Protein AF-A0A3M1F7D7-F1 (afdb_monomer_lite)

Sequence (87 aa):
MKGFWKLTWVQFKLYMREPIAFFFALLFPVLLLLLFGAAFGDMPVGPTYQGQRFIDYYAPALLALIAGTVGLMSVPVKTASEREYKV

Radius of gyration: 17.47 Å; chains: 1; bounding box: 41×22×45 Å

pLDDT: mean 87.67, std 6.38, range [63.09, 94.88]

Foldseek 3Di:
DVVVVVVVVVVVVVCVVPVVNCCVLPVVLVVVLVVCCVVQQQPFPPPVRVRHGPSVVSVVVSVVVSCCCCVVPVVVVVVVVCVVVVD

Secondary structure (DSSP, 8-state):
-HHHHHHHHHHHHHHHT-HHHHIIIIIHHHHHHHHHHHHHTTSB-TTTTTT-BHHHHHHHHHHHHHHHHIIIIIHHHHHHHHHHHT-

Structure (mmCIF, N/CA/C/O backbone):
data_AF-A0A3M1F7D7-F1
#
_entry.id   AF-A0A3M1F7D7-F1
#
loop_
_atom_site.group_PDB
_atom_site.id
_atom_site.type_symbol
_atom_site.label_atom_id
_atom_site.label_alt_id
_atom_site.label_co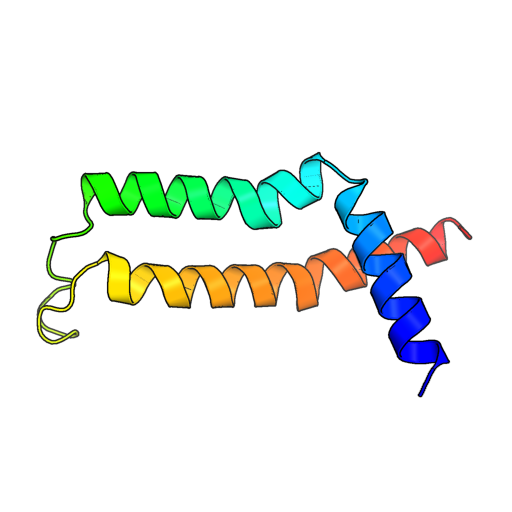mp_id
_atom_site.label_asym_id
_atom_site.label_entity_id
_atom_site.label_seq_id
_atom_site.pdbx_PDB_ins_code
_atom_site.Cartn_x
_atom_site.Cartn_y
_atom_site.Cartn_z
_atom_site.occupancy
_atom_site.B_iso_or_equiv
_atom_site.auth_seq_id
_atom_site.auth_comp_id
_atom_site.auth_asym_id
_atom_site.auth_atom_id
_atom_site.pdbx_PDB_model_num
ATOM 1 N N . MET A 1 1 ? 1.068 -11.489 23.413 1.00 73.81 1 MET A N 1
ATOM 2 C CA . MET A 1 1 ? 1.047 -11.238 21.949 1.00 73.81 1 MET A CA 1
ATOM 3 C C . MET A 1 1 ? -0.178 -11.792 21.200 1.00 73.81 1 MET A C 1
ATOM 5 O O . MET A 1 1 ? -0.474 -11.280 20.131 1.00 73.81 1 MET A O 1
ATOM 9 N N . LYS A 1 2 ? -0.942 -12.769 21.729 1.00 85.38 2 LYS A N 1
ATOM 10 C CA . LYS A 1 2 ? -2.133 -13.329 21.040 1.00 85.38 2 LYS A CA 1
ATOM 11 C C . LYS A 1 2 ? -3.216 -12.287 20.685 1.00 85.38 2 LYS A C 1
ATOM 13 O O . LYS A 1 2 ? -3.866 -12.418 19.656 1.00 85.38 2 LYS A O 1
ATOM 18 N N . GLY A 1 3 ? -3.385 -11.251 21.515 1.00 91.38 3 GLY A N 1
ATOM 19 C CA . GLY A 1 3 ? -4.370 -10.183 21.292 1.00 91.38 3 GLY A CA 1
ATOM 20 C C . GLY A 1 3 ? -4.093 -9.333 20.048 1.00 91.38 3 GLY A C 1
ATOM 21 O O . GLY A 1 3 ? -4.998 -9.130 19.251 1.00 91.38 3 GLY A O 1
ATOM 22 N N . PHE A 1 4 ? -2.838 -8.917 19.838 1.00 91.81 4 PHE A N 1
ATOM 23 C CA . PHE A 1 4 ? -2.433 -8.128 18.667 1.00 91.81 4 PHE A CA 1
ATOM 24 C C . PHE A 1 4 ? -2.717 -8.869 17.358 1.00 91.81 4 PHE A C 1
ATOM 26 O O . PHE A 1 4 ? -3.399 -8.349 16.486 1.00 91.81 4 PHE A O 1
ATOM 33 N N . TRP A 1 5 ? -2.291 -10.132 17.263 1.00 94.50 5 TRP A N 1
ATOM 34 C CA . TRP A 1 5 ? -2.558 -10.960 16.086 1.00 94.50 5 TRP A CA 1
ATOM 35 C C . TRP A 1 5 ? -4.049 -11.152 15.814 1.00 94.50 5 TRP A C 1
ATOM 37 O O . TRP A 1 5 ? -4.471 -11.132 14.659 1.00 94.50 5 TRP A O 1
ATOM 47 N N . LYS A 1 6 ? -4.860 -11.302 16.867 1.00 93.88 6 LYS A N 1
ATOM 48 C CA . LYS A 1 6 ? -6.314 -11.406 16.723 1.00 93.88 6 LYS A CA 1
ATOM 49 C C . LYS A 1 6 ? -6.917 -10.102 16.193 1.00 93.88 6 LYS A C 1
ATOM 51 O O . LYS A 1 6 ? -7.770 -10.169 15.314 1.00 93.88 6 LYS A O 1
ATOM 56 N N . LEU A 1 7 ? -6.452 -8.949 16.679 1.00 91.31 7 LEU A N 1
ATOM 57 C CA . LEU A 1 7 ? -6.887 -7.633 16.209 1.00 91.31 7 LEU A CA 1
ATOM 58 C C . LEU A 1 7 ? -6.528 -7.425 14.731 1.00 91.31 7 LEU A C 1
ATOM 60 O O . LEU A 1 7 ? -7.414 -7.159 13.925 1.00 91.31 7 LEU A O 1
ATOM 64 N N . THR A 1 8 ? -5.263 -7.645 14.358 1.00 91.38 8 THR A N 1
ATOM 65 C CA . THR A 1 8 ? -4.792 -7.530 12.968 1.00 91.38 8 THR A CA 1
ATOM 66 C C . THR A 1 8 ? -5.589 -8.434 12.030 1.00 91.38 8 THR A C 1
ATOM 68 O O . THR A 1 8 ? -5.999 -8.009 10.953 1.00 91.38 8 THR A O 1
ATOM 71 N N . TRP A 1 9 ? -5.871 -9.670 12.451 1.00 94.31 9 TRP A N 1
ATOM 72 C CA . TRP A 1 9 ? -6.651 -10.613 11.652 1.00 94.31 9 TRP A CA 1
ATOM 73 C C . TRP A 1 9 ? -8.110 -10.183 11.462 1.00 94.31 9 TRP A C 1
ATOM 75 O O . TRP A 1 9 ? -8.666 -10.341 10.374 1.00 94.31 9 TRP A O 1
ATOM 85 N N . VAL A 1 10 ? -8.741 -9.631 12.501 1.00 92.69 10 VAL A N 1
ATOM 86 C CA . VAL A 1 10 ? -10.102 -9.083 12.399 1.00 92.69 10 VAL A CA 1
ATOM 87 C C . VAL A 1 10 ? -10.116 -7.859 11.488 1.00 92.69 10 VAL A C 1
ATOM 89 O O . VAL A 1 10 ? -10.945 -7.809 10.581 1.00 92.69 10 VAL A O 1
ATOM 92 N N . GLN A 1 11 ? -9.170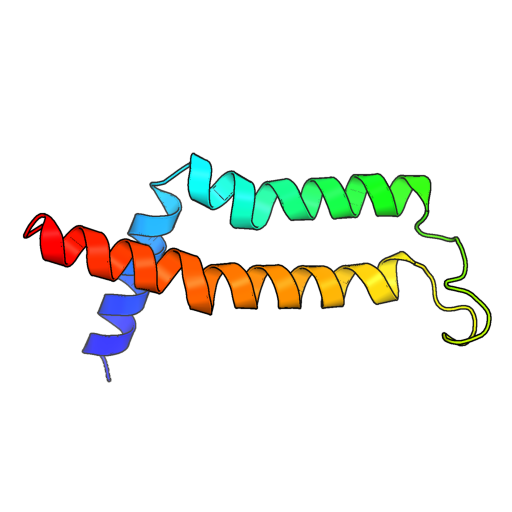 -6.932 11.652 1.00 88.88 11 GLN A N 1
ATOM 93 C CA . GLN A 1 11 ? -9.087 -5.732 10.818 1.00 88.88 11 GLN A CA 1
ATOM 94 C C . GLN A 1 11 ? -8.880 -6.084 9.344 1.00 88.88 11 GLN A C 1
ATOM 96 O O . GLN A 1 11 ? -9.545 -5.527 8.474 1.00 88.88 11 GLN A O 1
ATOM 101 N N . PHE A 1 12 ? -8.015 -7.062 9.062 1.00 89.38 12 PHE A N 1
ATOM 102 C CA . PHE A 1 12 ? -7.793 -7.558 7.708 1.00 89.38 12 PHE A CA 1
ATOM 103 C C . PHE A 1 12 ? -9.080 -8.123 7.091 1.00 89.38 12 PHE A C 1
ATOM 105 O O . PHE A 1 12 ? -9.442 -7.770 5.970 1.00 89.38 12 PHE A O 1
ATOM 112 N N . LYS A 1 13 ? -9.835 -8.937 7.841 1.00 91.31 13 LYS A N 1
ATOM 113 C CA . LYS A 1 13 ? -11.134 -9.455 7.381 1.00 91.31 13 LYS A CA 1
ATOM 114 C C . LYS A 1 13 ? -12.163 -8.353 7.140 1.00 91.31 13 LYS A C 1
ATOM 116 O O . LYS A 1 13 ? -12.929 -8.459 6.187 1.00 91.31 13 LYS A O 1
ATOM 121 N N . LEU A 1 14 ? -12.210 -7.333 7.998 1.00 89.00 14 LEU A N 1
ATOM 122 C CA . LEU A 1 14 ? -13.099 -6.182 7.817 1.00 89.00 14 LEU A CA 1
ATOM 123 C C . LEU A 1 14 ? -12.722 -5.388 6.567 1.00 89.00 14 LEU A C 1
ATOM 125 O O . LEU A 1 14 ? -13.599 -5.024 5.793 1.00 89.00 14 LEU A O 1
ATOM 129 N N . TYR A 1 15 ? -11.427 -5.189 6.328 1.00 86.38 15 TYR A N 1
ATOM 130 C CA . TYR A 1 15 ? -10.935 -4.509 5.136 1.00 86.38 15 TYR A CA 1
ATOM 131 C C . TYR A 1 15 ? -11.307 -5.255 3.847 1.00 86.38 15 TYR A C 1
ATOM 133 O O . TYR A 1 15 ? -11.794 -4.650 2.898 1.00 86.38 15 TYR A O 1
ATOM 141 N N . MET A 1 16 ? -11.188 -6.588 3.832 1.00 87.19 16 MET A N 1
ATOM 142 C CA . MET A 1 16 ? -11.625 -7.403 2.687 1.00 87.19 16 MET A CA 1
ATOM 143 C C . MET A 1 16 ? -13.142 -7.358 2.433 1.00 87.19 16 MET A C 1
ATOM 145 O O . MET A 1 16 ? -13.586 -7.740 1.353 1.00 87.19 16 MET A O 1
ATOM 149 N N . ARG A 1 17 ? -13.949 -6.911 3.404 1.00 90.88 17 ARG A N 1
ATOM 150 C CA . ARG A 1 17 ? -15.404 -6.732 3.254 1.00 90.88 17 ARG A CA 1
ATOM 151 C C . ARG A 1 17 ? -15.793 -5.354 2.727 1.00 90.88 17 ARG A C 1
ATOM 153 O O . ARG A 1 17 ? -16.973 -5.131 2.479 1.00 90.88 17 ARG A O 1
ATOM 160 N N . GLU A 1 18 ? -14.833 -4.454 2.538 1.00 89.62 18 GLU A N 1
ATOM 161 C CA . GLU A 1 18 ? -15.034 -3.164 1.880 1.00 89.62 18 GLU A CA 1
ATOM 162 C C . GLU A 1 18 ? -14.562 -3.265 0.425 1.00 89.62 18 GLU A C 1
ATOM 164 O O . GLU A 1 18 ? -13.410 -2.945 0.121 1.00 89.62 18 GLU A O 1
ATOM 169 N N . PRO A 1 19 ? -15.426 -3.721 -0.504 1.00 86.00 19 PRO A N 1
ATOM 170 C CA . PRO A 1 19 ? -15.015 -4.061 -1.867 1.00 86.00 19 PRO A CA 1
ATOM 171 C C . PRO A 1 19 ? -14.393 -2.877 -2.612 1.00 86.00 19 PRO A C 1
ATOM 173 O O . PRO A 1 19 ? -13.452 -3.061 -3.379 1.00 86.00 19 PRO A O 1
ATOM 176 N N . ILE A 1 20 ? -14.875 -1.658 -2.353 1.00 88.56 20 ILE A N 1
ATOM 177 C CA . ILE A 1 20 ? -14.357 -0.430 -2.966 1.00 88.56 20 ILE A CA 1
ATOM 178 C C . ILE A 1 20 ? -12.930 -0.148 -2.480 1.00 88.56 20 ILE A C 1
ATOM 180 O O . ILE A 1 20 ? -12.036 0.071 -3.294 1.00 88.56 20 ILE A O 1
ATOM 184 N N . ALA A 1 21 ? -12.696 -0.196 -1.166 1.00 85.94 21 ALA A N 1
ATOM 185 C CA . ALA A 1 21 ? -11.374 0.050 -0.594 1.00 85.94 21 ALA A CA 1
ATOM 186 C C . ALA A 1 21 ? -10.361 -0.996 -1.079 1.00 85.94 21 ALA A C 1
ATOM 188 O O . ALA A 1 21 ? -9.274 -0.641 -1.532 1.00 85.94 21 ALA A O 1
ATOM 189 N N . PHE A 1 22 ? -10.748 -2.274 -1.070 1.00 86.06 22 PHE A N 1
ATOM 190 C CA . PHE A 1 22 ? -9.919 -3.363 -1.580 1.00 86.06 22 PHE A CA 1
ATOM 191 C C . PHE A 1 22 ? -9.590 -3.202 -3.072 1.00 86.06 22 PHE A C 1
ATOM 193 O O . PHE A 1 22 ? -8.442 -3.407 -3.480 1.00 86.06 22 PHE A O 1
ATOM 200 N N . PHE A 1 23 ? -10.572 -2.798 -3.886 1.00 89.75 23 PHE A N 1
ATOM 201 C CA . PHE A 1 23 ? -10.359 -2.561 -5.310 1.00 89.75 23 PHE A CA 1
ATOM 202 C C . PHE A 1 23 ? -9.290 -1.490 -5.544 1.00 89.75 23 PHE A C 1
ATOM 204 O O . PHE A 1 23 ? -8.317 -1.744 -6.251 1.00 89.75 23 PHE A O 1
ATOM 211 N N . PHE A 1 24 ? -9.431 -0.320 -4.920 1.00 88.38 24 PHE A N 1
ATOM 212 C CA . PHE A 1 24 ? -8.498 0.789 -5.130 1.00 88.38 24 PHE A CA 1
ATOM 213 C C . PHE A 1 24 ? -7.126 0.574 -4.487 1.00 88.38 24 PHE A C 1
ATOM 215 O O . PHE A 1 24 ? -6.135 1.079 -5.006 1.00 88.38 24 PHE A O 1
ATOM 222 N N . ALA A 1 25 ? -7.043 -0.180 -3.391 1.00 86.81 25 ALA A N 1
ATOM 223 C CA . ALA A 1 25 ? -5.772 -0.439 -2.726 1.00 86.81 25 ALA A CA 1
ATOM 224 C C . ALA A 1 25 ? -4.932 -1.528 -3.403 1.00 86.81 25 ALA A C 1
ATOM 226 O O . ALA A 1 25 ? -3.710 -1.479 -3.306 1.00 86.81 25 ALA A O 1
ATOM 227 N N . LEU A 1 26 ? -5.553 -2.509 -4.069 1.00 88.00 26 LEU A N 1
ATOM 228 C CA . LEU A 1 26 ? -4.828 -3.667 -4.603 1.00 88.00 26 LEU A CA 1
ATOM 229 C C . LEU A 1 26 ? -5.089 -3.920 -6.089 1.00 88.00 26 LEU A C 1
ATOM 231 O O . LEU A 1 26 ? -4.149 -3.921 -6.882 1.00 88.00 26 LEU A O 1
ATOM 235 N N . LEU A 1 27 ? -6.349 -4.121 -6.481 1.00 91.56 27 LEU A N 1
ATOM 236 C CA . LEU A 1 27 ? -6.702 -4.469 -7.864 1.00 91.56 27 LEU A CA 1
ATOM 237 C C . LEU A 1 27 ? -6.336 -3.355 -8.845 1.00 91.56 27 LEU A C 1
ATOM 239 O O . LEU A 1 27 ? -5.700 -3.615 -9.861 1.00 91.56 27 LEU A O 1
ATOM 243 N N . PHE A 1 28 ? -6.710 -2.117 -8.537 1.00 92.56 28 PHE A N 1
ATOM 244 C CA . PHE A 1 28 ? -6.480 -0.978 -9.415 1.00 92.56 28 PHE A CA 1
ATOM 245 C C . PHE A 1 28 ? -4.985 -0.713 -9.666 1.00 92.56 28 PHE A C 1
ATOM 247 O O . PHE A 1 28 ? -4.601 -0.637 -10.833 1.00 92.56 28 PHE A O 1
ATOM 254 N N . PRO A 1 29 ? -4.102 -0.671 -8.649 1.00 91.12 29 PRO A N 1
ATOM 255 C CA . PRO A 1 29 ? -2.670 -0.550 -8.890 1.00 91.12 29 PRO A CA 1
ATOM 256 C C . PRO A 1 29 ? -2.081 -1.709 -9.698 1.00 91.12 29 PRO A C 1
ATOM 258 O O . PRO A 1 29 ? -1.225 -1.476 -10.545 1.00 91.12 29 PRO A O 1
ATOM 261 N N . VAL A 1 30 ? -2.554 -2.945 -9.502 1.00 92.88 30 VAL A N 1
ATOM 262 C CA . VAL A 1 30 ? -2.125 -4.088 -10.327 1.00 92.88 30 VAL A CA 1
ATOM 263 C C . VAL A 1 30 ? -2.567 -3.911 -11.782 1.00 92.88 30 VAL A C 1
ATOM 265 O O . VAL A 1 30 ? -1.784 -4.168 -12.692 1.00 92.88 30 VAL A O 1
ATOM 268 N N . LEU A 1 31 ? -3.783 -3.419 -12.027 1.00 94.88 31 LEU A N 1
ATOM 269 C CA . LEU A 1 31 ? -4.246 -3.106 -13.382 1.00 94.88 31 LEU A CA 1
ATOM 270 C C . LEU A 1 31 ? -3.407 -1.999 -14.030 1.00 94.88 31 LEU A C 1
ATOM 272 O O . LEU A 1 31 ? -3.051 -2.126 -15.198 1.00 94.88 31 LEU A O 1
ATOM 276 N N . LEU A 1 32 ? -3.042 -0.952 -13.282 1.00 91.94 32 LEU A N 1
ATOM 277 C CA . LEU A 1 32 ? -2.126 0.085 -13.766 1.00 91.94 32 LEU A CA 1
ATOM 278 C C . LEU A 1 32 ? -0.741 -0.485 -14.071 1.00 91.94 32 LEU A C 1
ATOM 280 O O . LEU A 1 32 ? -0.164 -0.160 -15.104 1.00 91.94 32 LEU A O 1
ATOM 284 N N . LEU A 1 33 ? -0.226 -1.364 -13.210 1.00 92.06 33 LEU A N 1
ATOM 285 C CA . LEU A 1 33 ? 1.044 -2.046 -13.427 1.00 92.06 33 LEU A CA 1
ATOM 286 C C . LEU A 1 33 ? 1.024 -2.850 -14.733 1.00 92.06 33 LEU A C 1
ATOM 288 O O . LEU A 1 33 ? 1.964 -2.762 -15.516 1.00 92.06 33 LEU A O 1
ATOM 292 N N . LEU A 1 34 ? -0.049 -3.601 -14.990 1.00 92.75 34 LEU A N 1
ATOM 293 C CA . LEU A 1 34 ? -0.212 -4.367 -16.227 1.00 92.75 34 LEU A CA 1
ATOM 294 C C . LEU A 1 34 ? -0.367 -3.454 -17.445 1.00 92.75 34 LEU A C 1
ATOM 296 O O . LEU A 1 34 ? 0.258 -3.701 -18.472 1.00 92.75 34 LEU A O 1
ATOM 300 N N . LEU A 1 35 ? -1.158 -2.386 -17.326 1.00 93.50 35 LEU A N 1
ATOM 301 C CA . LEU A 1 35 ? -1.381 -1.416 -18.395 1.00 93.50 35 LEU A CA 1
ATOM 302 C C . LEU A 1 35 ? -0.077 -0.717 -18.797 1.00 93.50 35 LEU A C 1
ATOM 304 O O . LEU A 1 35 ? 0.298 -0.719 -19.968 1.00 93.50 35 LEU A O 1
ATOM 308 N N . PHE A 1 36 ? 0.633 -0.141 -17.827 1.00 89.69 36 PHE A N 1
ATOM 309 C CA . PHE A 1 36 ? 1.889 0.559 -18.078 1.00 89.69 36 PHE A CA 1
ATOM 310 C C . PHE A 1 36 ? 3.040 -0.400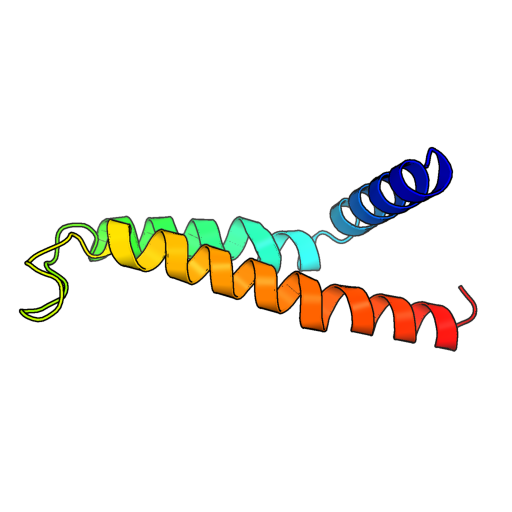 -18.374 1.00 89.69 36 PHE A C 1
ATOM 312 O O . PHE A 1 36 ? 3.920 -0.062 -19.158 1.00 89.69 36 PHE A O 1
ATOM 319 N N . GLY A 1 37 ? 3.021 -1.609 -17.814 1.00 89.50 37 GLY A N 1
ATOM 320 C CA . GLY A 1 37 ? 3.962 -2.669 -18.160 1.00 89.50 37 GLY A CA 1
ATOM 321 C C . GLY A 1 37 ? 3.807 -3.125 -19.609 1.00 89.50 37 GLY A C 1
ATOM 322 O O . GLY A 1 37 ? 4.805 -3.266 -20.306 1.00 89.50 37 GLY A O 1
ATOM 323 N N . ALA A 1 38 ? 2.576 -3.284 -20.099 1.00 89.94 38 ALA A N 1
ATOM 324 C CA . ALA A 1 38 ? 2.325 -3.637 -21.494 1.00 89.94 38 ALA A CA 1
ATOM 325 C C . ALA A 1 38 ? 2.665 -2.491 -22.464 1.00 89.94 38 ALA A C 1
ATOM 327 O O . ALA A 1 38 ? 3.172 -2.745 -23.552 1.00 89.94 38 ALA A O 1
ATOM 328 N N . ALA A 1 39 ? 2.397 -1.239 -22.082 1.00 89.38 39 ALA A N 1
ATOM 329 C CA . ALA A 1 39 ? 2.635 -0.079 -22.943 1.00 89.38 39 ALA A CA 1
ATOM 330 C C . ALA A 1 39 ? 4.100 0.399 -22.950 1.00 89.38 39 ALA A C 1
ATOM 332 O O . ALA A 1 39 ? 4.609 0.814 -23.990 1.00 89.38 39 ALA A O 1
ATOM 333 N N . PHE A 1 40 ? 4.771 0.363 -21.797 1.00 85.56 40 PHE A N 1
ATOM 334 C CA . PHE A 1 40 ? 6.067 1.014 -21.573 1.00 85.56 40 PHE A CA 1
ATOM 335 C C . PHE A 1 40 ? 7.111 0.102 -20.921 1.00 85.56 40 PHE A C 1
ATOM 337 O O . PHE A 1 40 ? 8.221 0.557 -20.669 1.00 85.56 40 PHE A O 1
ATOM 344 N N . GLY A 1 41 ? 6.795 -1.164 -20.628 1.00 80.25 41 GLY A N 1
ATOM 345 C CA . GLY A 1 41 ? 7.618 -2.023 -19.771 1.00 80.25 41 GLY A CA 1
ATOM 346 C C . GLY A 1 41 ? 9.073 -2.157 -20.210 1.00 80.25 41 GLY A C 1
ATOM 347 O O . GLY A 1 41 ? 9.955 -2.102 -19.359 1.00 80.25 41 GLY A O 1
ATOM 348 N N . ASP A 1 42 ? 9.328 -2.269 -21.514 1.00 81.75 42 ASP A N 1
ATOM 349 C CA . ASP A 1 42 ? 10.679 -2.407 -22.079 1.00 81.75 42 ASP A CA 1
ATOM 350 C C . ASP A 1 42 ? 11.367 -1.071 -22.381 1.00 81.75 42 ASP A C 1
ATOM 352 O O . ASP A 1 42 ? 12.520 -1.054 -22.814 1.00 81.75 42 ASP A O 1
ATOM 356 N N . MET A 1 43 ? 10.690 0.059 -22.154 1.00 82.81 43 MET A N 1
ATOM 357 C CA . MET A 1 43 ? 11.311 1.360 -22.360 1.00 82.81 43 MET A CA 1
ATOM 358 C C . MET A 1 43 ? 12.355 1.616 -21.267 1.00 82.81 43 MET A C 1
ATOM 360 O O . MET A 1 43 ? 12.055 1.450 -20.078 1.00 82.81 43 MET A O 1
ATOM 364 N N . PRO A 1 44 ? 13.578 2.030 -21.643 1.00 78.31 44 PRO A N 1
ATOM 365 C CA . PRO A 1 44 ? 14.607 2.356 -20.673 1.00 78.31 44 PRO A CA 1
ATOM 366 C C . PRO A 1 44 ? 14.214 3.621 -19.910 1.00 78.31 44 PRO A C 1
ATOM 368 O O . PRO A 1 44 ? 13.831 4.631 -20.510 1.00 78.31 44 PRO A O 1
ATOM 371 N N . VAL A 1 45 ? 14.353 3.595 -18.585 1.00 74.69 45 VAL A N 1
ATOM 372 C CA . VAL A 1 45 ? 14.075 4.759 -17.729 1.00 74.69 45 VAL A CA 1
ATOM 373 C C . VAL A 1 45 ? 15.246 5.742 -17.794 1.00 74.69 45 VAL A C 1
ATOM 375 O O . VAL A 1 45 ? 15.985 5.919 -16.838 1.00 74.69 45 VAL A O 1
ATOM 378 N N . GLY A 1 46 ? 15.462 6.369 -18.948 1.00 73.06 46 GLY A N 1
ATOM 379 C CA . GLY A 1 46 ? 16.482 7.403 -19.139 1.00 73.06 46 GLY A CA 1
ATOM 380 C C . GLY A 1 46 ? 17.935 7.001 -18.793 1.00 73.06 46 GLY A C 1
ATOM 381 O O . GLY A 1 46 ? 18.237 5.862 -18.433 1.00 73.06 46 GLY A O 1
ATOM 382 N N . PRO A 1 47 ? 18.883 7.947 -18.911 1.00 70.19 47 PRO A N 1
ATOM 383 C CA . PRO A 1 47 ? 20.301 7.688 -18.643 1.00 70.19 47 PRO A CA 1
ATOM 384 C C . PRO A 1 47 ? 20.625 7.537 -17.146 1.00 70.19 47 PRO A C 1
ATOM 386 O O . PRO A 1 47 ? 21.616 6.903 -16.794 1.00 70.19 47 PRO A O 1
ATOM 389 N N . THR A 1 48 ? 19.795 8.087 -16.253 1.00 75.19 48 THR A N 1
ATOM 390 C CA . THR A 1 48 ? 20.022 8.086 -14.795 1.00 75.19 48 THR A CA 1
ATOM 391 C C . THR A 1 48 ? 19.872 6.701 -14.160 1.00 75.19 48 THR A C 1
ATOM 393 O O . THR A 1 48 ? 20.533 6.415 -13.166 1.00 75.19 48 THR A O 1
ATOM 396 N N . TYR A 1 49 ? 19.046 5.825 -14.738 1.00 71.56 49 TYR A N 1
ATOM 397 C CA . TYR A 1 49 ? 18.726 4.509 -14.173 1.00 71.56 49 TYR A CA 1
ATOM 398 C C . TYR A 1 49 ? 19.416 3.360 -14.923 1.00 71.56 49 TYR A C 1
ATOM 400 O O . TYR A 1 49 ? 18.888 2.258 -14.989 1.00 71.56 49 TYR A O 1
ATOM 408 N N . GLN A 1 50 ? 20.592 3.601 -15.517 1.00 75.88 50 GLN A N 1
ATOM 409 C CA . GLN A 1 50 ? 21.416 2.568 -16.176 1.00 75.88 50 GLN A CA 1
ATOM 410 C C . GLN A 1 50 ? 20.680 1.739 -17.251 1.00 75.88 50 GLN A C 1
ATOM 412 O O . GLN A 1 50 ? 21.034 0.590 -17.505 1.00 75.88 50 GLN A O 1
ATOM 417 N N . GLY A 1 51 ? 19.644 2.297 -17.884 1.00 72.75 51 GLY A N 1
ATOM 418 C CA . GLY A 1 51 ? 18.843 1.569 -18.871 1.00 72.75 51 GLY A CA 1
ATOM 419 C C . GLY A 1 51 ? 17.948 0.470 -18.285 1.00 72.75 51 GLY A C 1
ATOM 420 O O . GLY A 1 51 ? 17.531 -0.414 -19.031 1.00 72.75 51 GLY A O 1
ATOM 421 N N . GLN A 1 52 ? 17.636 0.507 -16.982 1.00 78.56 52 GLN A N 1
ATOM 422 C CA . GLN A 1 52 ? 16.652 -0.399 -16.382 1.00 78.56 52 GLN A CA 1
ATOM 423 C C . GLN A 1 52 ? 15.295 -0.282 -17.083 1.00 78.56 52 GLN A C 1
ATOM 425 O O . GLN A 1 52 ? 14.910 0.793 -17.556 1.00 78.56 52 GLN A O 1
ATOM 430 N N . ARG A 1 53 ? 14.563 -1.399 -17.121 1.00 82.69 53 ARG A N 1
ATOM 431 C CA . ARG A 1 53 ? 13.207 -1.460 -17.667 1.00 82.69 53 ARG A CA 1
ATOM 432 C C . ARG A 1 53 ? 12.270 -0.635 -16.792 1.00 82.69 53 ARG A C 1
ATOM 434 O O . ARG A 1 53 ? 12.352 -0.694 -15.564 1.00 82.69 53 ARG A O 1
ATOM 441 N N . PHE A 1 54 ? 11.342 0.088 -17.411 1.00 84.88 54 PHE A N 1
ATOM 442 C CA . PHE A 1 54 ? 10.338 0.886 -16.704 1.00 84.88 54 PHE A CA 1
ATOM 443 C C . PHE A 1 54 ? 9.612 0.106 -15.608 1.00 84.88 54 PHE A C 1
ATOM 445 O O . PHE A 1 54 ? 9.414 0.616 -14.505 1.00 84.88 54 PHE A O 1
ATOM 452 N N . ILE A 1 55 ? 9.270 -1.151 -15.885 1.00 86.94 55 ILE A N 1
ATOM 453 C CA . ILE A 1 55 ? 8.526 -1.990 -14.947 1.00 86.94 55 ILE A CA 1
ATOM 454 C C . ILE A 1 55 ? 9.306 -2.306 -13.662 1.00 86.94 55 ILE A C 1
ATOM 456 O O . ILE A 1 55 ? 8.709 -2.333 -12.584 1.00 86.94 55 ILE A O 1
ATOM 460 N N . ASP A 1 56 ? 10.629 -2.472 -13.758 1.00 86.88 56 ASP A N 1
ATOM 461 C CA . ASP A 1 56 ? 11.493 -2.832 -12.627 1.00 86.88 56 ASP A CA 1
ATOM 462 C C . ASP A 1 56 ? 11.612 -1.677 -11.624 1.00 86.88 56 ASP A C 1
ATOM 464 O O . ASP A 1 56 ? 11.751 -1.896 -10.421 1.00 86.88 56 ASP A O 1
ATOM 468 N N . TYR A 1 57 ? 11.503 -0.440 -12.112 1.00 87.19 57 TYR A N 1
ATOM 469 C CA . TYR A 1 57 ? 11.456 0.760 -11.281 1.00 87.19 57 TYR A CA 1
ATOM 470 C C . TYR A 1 57 ? 10.037 1.055 -10.770 1.00 87.19 57 TYR A C 1
ATOM 472 O O . TYR A 1 57 ? 9.833 1.375 -9.596 1.00 87.19 57 TYR A O 1
ATOM 480 N N . TYR A 1 58 ? 9.040 0.935 -11.647 1.00 88.00 58 TYR A N 1
ATOM 481 C CA . TYR A 1 58 ? 7.666 1.334 -11.356 1.00 88.00 58 TYR A CA 1
ATOM 482 C C . TYR A 1 58 ? 6.982 0.414 -10.333 1.00 88.00 58 TYR A C 1
ATOM 484 O O . TYR A 1 58 ? 6.284 0.903 -9.444 1.00 88.00 58 TYR A O 1
ATOM 492 N N . ALA A 1 59 ? 7.214 -0.902 -10.397 1.00 90.88 59 ALA A N 1
ATOM 493 C CA . ALA A 1 59 ? 6.590 -1.870 -9.494 1.00 90.88 59 ALA A CA 1
ATOM 494 C C . ALA A 1 59 ? 6.886 -1.628 -7.995 1.00 90.88 59 ALA A C 1
ATOM 496 O O . ALA A 1 59 ? 5.932 -1.495 -7.220 1.00 90.88 59 ALA A O 1
ATOM 497 N N . PRO A 1 60 ? 8.155 -1.534 -7.541 1.00 91.75 60 PRO A N 1
ATOM 498 C CA . PRO A 1 60 ? 8.452 -1.283 -6.131 1.00 91.75 60 PRO A CA 1
ATOM 499 C C . PRO A 1 60 ? 8.016 0.115 -5.675 1.00 91.75 60 PRO A C 1
ATOM 501 O O . PRO A 1 60 ? 7.560 0.266 -4.540 1.00 91.75 60 PRO A O 1
ATOM 504 N N . ALA A 1 61 ? 8.096 1.126 -6.548 1.00 91.69 61 ALA A N 1
ATOM 505 C CA . ALA A 1 61 ? 7.615 2.473 -6.243 1.00 91.69 61 ALA A CA 1
ATOM 506 C C . ALA A 1 61 ? 6.099 2.484 -5.989 1.00 91.69 61 ALA A C 1
ATOM 508 O O . ALA A 1 61 ? 5.630 3.062 -5.005 1.00 91.69 61 ALA A O 1
ATOM 509 N N . LEU A 1 62 ? 5.339 1.785 -6.836 1.00 92.69 62 LEU A N 1
ATOM 510 C CA . LEU A 1 62 ? 3.895 1.655 -6.689 1.00 92.69 62 LEU A CA 1
ATOM 511 C C . LEU A 1 62 ? 3.527 0.901 -5.401 1.00 92.69 62 LEU A C 1
ATOM 513 O O . LEU A 1 62 ? 2.636 1.337 -4.675 1.00 92.69 62 LEU A O 1
ATOM 517 N N . LEU A 1 63 ? 4.250 -0.171 -5.058 1.00 92.50 63 LEU A N 1
ATOM 518 C CA . LEU A 1 63 ? 4.060 -0.892 -3.791 1.00 92.50 63 LEU A CA 1
ATOM 519 C C . LEU A 1 63 ? 4.299 -0.003 -2.565 1.00 92.50 63 LEU A C 1
ATOM 521 O O . LEU A 1 63 ? 3.488 -0.013 -1.636 1.00 92.50 63 LEU A O 1
ATOM 525 N N . ALA A 1 64 ? 5.381 0.779 -2.561 1.00 94.00 64 ALA A N 1
ATOM 526 C CA . ALA A 1 64 ? 5.688 1.696 -1.465 1.00 94.00 64 ALA A CA 1
ATOM 527 C C . ALA A 1 64 ? 4.596 2.766 -1.300 1.00 94.00 64 ALA A C 1
ATOM 529 O O . ALA A 1 64 ? 4.171 3.052 -0.179 1.00 94.00 64 ALA A O 1
ATOM 530 N N . LEU A 1 65 ? 4.092 3.307 -2.414 1.00 92.56 65 LEU A N 1
ATOM 531 C CA . LEU A 1 65 ? 3.004 4.282 -2.416 1.00 92.56 65 LEU A CA 1
ATOM 532 C C . LEU A 1 65 ? 1.708 3.701 -1.832 1.00 92.56 65 LEU A C 1
ATOM 534 O O . LEU A 1 65 ? 1.062 4.350 -1.004 1.00 92.56 65 LEU A O 1
ATOM 538 N N . ILE A 1 66 ? 1.337 2.481 -2.230 1.00 91.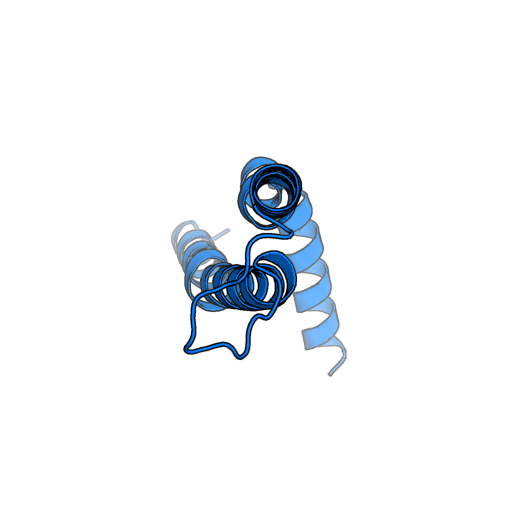69 66 ILE A N 1
ATOM 539 C CA . ILE A 1 66 ? 0.150 1.789 -1.708 1.00 91.69 66 ILE A CA 1
ATOM 540 C C . ILE A 1 66 ? 0.305 1.542 -0.209 1.00 91.69 66 ILE A C 1
ATOM 542 O O . ILE A 1 66 ? -0.593 1.877 0.563 1.00 91.69 66 ILE A O 1
ATOM 546 N N . ALA A 1 67 ? 1.445 0.992 0.218 1.00 92.00 67 ALA A N 1
ATOM 547 C CA . ALA A 1 67 ? 1.710 0.702 1.623 1.00 92.00 67 ALA A CA 1
ATOM 548 C C . ALA A 1 67 ? 1.655 1.974 2.484 1.00 92.00 67 ALA A C 1
ATOM 550 O O . ALA A 1 67 ? 1.023 1.973 3.542 1.00 92.00 67 ALA A O 1
ATOM 551 N N . GLY A 1 68 ? 2.250 3.071 2.003 1.00 93.69 68 GLY A N 1
ATOM 552 C CA . GLY A 1 68 ? 2.183 4.379 2.653 1.00 93.69 68 GLY A CA 1
ATOM 553 C C . GLY A 1 68 ? 0.752 4.906 2.741 1.00 93.69 68 GLY A C 1
ATOM 554 O O . GLY A 1 68 ? 0.305 5.300 3.814 1.00 93.69 68 GLY A O 1
ATOM 555 N N . THR A 1 69 ? -0.003 4.843 1.647 1.00 90.94 69 THR A N 1
ATOM 556 C CA . THR A 1 69 ? -1.392 5.324 1.598 1.00 90.94 69 THR A CA 1
ATOM 557 C C . THR A 1 69 ? -2.308 4.526 2.527 1.00 90.94 69 THR A C 1
ATOM 559 O O . THR A 1 69 ? -3.043 5.105 3.328 1.00 90.94 69 THR A O 1
ATOM 562 N N . VAL A 1 70 ? -2.241 3.195 2.481 1.00 89.75 70 VAL A N 1
ATOM 563 C CA . VAL A 1 70 ? -3.077 2.331 3.324 1.00 89.75 70 VAL A CA 1
ATOM 564 C C . VAL A 1 70 ? -2.687 2.472 4.796 1.00 89.75 70 VAL A C 1
ATOM 566 O O . VAL A 1 70 ? -3.560 2.651 5.648 1.00 89.75 70 VAL A O 1
ATOM 569 N N . GLY A 1 71 ? -1.386 2.423 5.095 1.00 89.81 71 GLY A N 1
ATOM 570 C CA . GLY A 1 71 ? -0.868 2.444 6.461 1.00 89.81 71 GLY A CA 1
ATOM 571 C C . GLY A 1 71 ? -1.000 3.797 7.159 1.00 89.81 71 GLY A C 1
ATOM 572 O O . GLY A 1 71 ? -1.315 3.830 8.347 1.00 89.81 71 GLY A O 1
ATOM 573 N N . LEU A 1 72 ? -0.787 4.905 6.440 1.00 93.00 72 LEU A N 1
ATOM 574 C CA . LEU A 1 72 ? -0.773 6.254 7.022 1.00 93.00 72 LEU A CA 1
ATOM 575 C C . LEU A 1 72 ? -2.074 7.030 6.829 1.00 93.00 72 LEU A C 1
ATOM 577 O O . LEU A 1 72 ? -2.296 7.993 7.558 1.00 93.00 72 LEU A O 1
ATOM 581 N N . MET A 1 73 ? -2.932 6.642 5.881 1.00 90.69 73 MET A N 1
ATOM 582 C CA . MET A 1 73 ? -4.202 7.336 5.642 1.00 90.69 73 MET A CA 1
ATOM 583 C C . MET A 1 73 ? -5.401 6.419 5.864 1.00 90.69 73 MET A C 1
ATOM 585 O O . MET A 1 73 ? -6.179 6.659 6.783 1.00 90.69 73 MET A O 1
ATOM 589 N N . SER A 1 74 ? -5.558 5.350 5.078 1.00 88.19 74 SER A N 1
ATOM 590 C CA . SER A 1 74 ? -6.804 4.564 5.090 1.00 88.19 74 SER A CA 1
ATOM 591 C C . SER A 1 74 ? -7.114 3.935 6.451 1.00 88.19 74 SER A C 1
ATOM 593 O O . SER A 1 74 ? -8.233 4.060 6.944 1.00 88.19 74 SER A O 1
ATOM 595 N N . VAL A 1 75 ? -6.132 3.278 7.075 1.00 88.88 75 VAL A N 1
ATOM 596 C CA . VAL A 1 75 ? -6.302 2.626 8.384 1.00 88.88 75 VAL A CA 1
ATOM 597 C C . VAL A 1 75 ? -6.575 3.630 9.518 1.00 88.88 75 VAL A C 1
ATOM 599 O O . VAL A 1 75 ? -7.581 3.455 10.214 1.00 88.88 75 VAL A O 1
ATOM 602 N N . PRO A 1 76 ? -5.749 4.677 9.737 1.00 90.81 76 PRO A N 1
ATOM 603 C CA . PRO A 1 76 ? -5.975 5.611 10.838 1.00 90.81 76 PRO A CA 1
ATOM 604 C C . PRO A 1 76 ? -7.248 6.442 10.664 1.00 90.81 76 PRO A C 1
ATOM 606 O O . PRO A 1 76 ? -7.968 6.618 11.645 1.00 90.81 76 PRO A O 1
ATOM 609 N N . VAL A 1 77 ? -7.575 6.889 9.444 1.00 91.31 77 VAL A N 1
ATOM 610 C CA . VAL A 1 77 ? -8.823 7.630 9.182 1.00 91.31 77 VAL A CA 1
ATOM 611 C C . VAL A 1 77 ? -10.033 6.763 9.511 1.00 91.31 77 VAL A C 1
ATOM 613 O O . VAL A 1 77 ? -10.899 7.196 10.264 1.00 91.31 77 VAL A O 1
ATOM 616 N N . LYS A 1 78 ? -10.062 5.513 9.032 1.00 88.56 78 LYS A N 1
ATOM 617 C CA . LYS A 1 78 ? -11.166 4.592 9.323 1.00 88.56 78 LYS A CA 1
ATOM 618 C C . LYS A 1 78 ? -11.327 4.349 10.824 1.00 88.56 78 LYS A C 1
ATOM 620 O O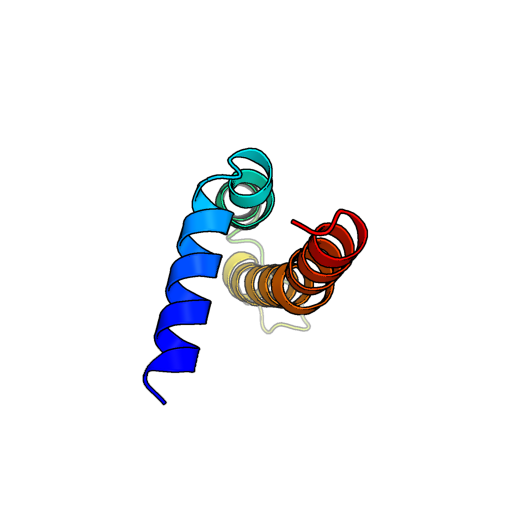 . LYS A 1 78 ? -12.433 4.432 11.342 1.00 88.56 78 LYS A O 1
ATOM 625 N N . THR A 1 79 ? -10.218 4.115 11.522 1.00 88.81 79 THR A N 1
ATOM 626 C CA . THR A 1 79 ? -10.223 3.880 12.975 1.00 88.81 79 THR A CA 1
ATOM 627 C C . THR A 1 79 ? -10.737 5.106 13.737 1.00 88.81 79 THR A C 1
ATOM 629 O O . THR A 1 79 ? -11.501 4.973 14.694 1.00 88.81 79 THR A O 1
ATOM 632 N N . ALA A 1 80 ? -10.338 6.311 13.317 1.00 92.12 80 ALA A N 1
ATOM 633 C CA . ALA A 1 80 ? -10.823 7.556 13.901 1.00 92.12 80 ALA A CA 1
ATOM 634 C C . ALA A 1 80 ? -12.330 7.739 13.663 1.00 92.12 80 ALA A C 1
ATOM 636 O O . ALA A 1 80 ? -13.056 8.047 14.606 1.00 92.12 80 ALA A O 1
ATOM 637 N N . SER A 1 81 ? -12.810 7.470 12.446 1.00 91.38 81 SER A N 1
ATOM 638 C CA . SER A 1 81 ? -14.234 7.547 12.116 1.00 91.38 81 SER A CA 1
ATOM 639 C C . SER A 1 81 ? -15.073 6.535 12.900 1.00 91.38 81 SER A C 1
ATOM 641 O O . SER A 1 81 ? -16.086 6.914 13.479 1.00 91.38 81 SER A O 1
ATOM 643 N N . GLU A 1 82 ? -14.658 5.267 12.986 1.00 89.19 82 GLU A N 1
ATOM 644 C CA . GLU A 1 82 ? -15.360 4.242 13.785 1.00 89.19 82 GLU A CA 1
ATOM 645 C C . GLU A 1 82 ? -15.496 4.683 15.254 1.00 89.19 82 GLU A C 1
ATOM 647 O O . GLU A 1 82 ? -16.581 4.617 15.840 1.00 89.19 82 GLU A O 1
ATOM 652 N N . ARG A 1 83 ? -14.431 5.279 15.812 1.00 89.38 83 ARG A N 1
ATOM 653 C CA . ARG A 1 83 ? -14.441 5.852 17.164 1.00 89.38 83 ARG A CA 1
ATOM 654 C C . ARG A 1 83 ? -15.443 7.001 17.320 1.00 89.38 83 ARG A C 1
ATOM 656 O O . ARG A 1 83 ? -16.082 7.094 18.369 1.00 89.38 83 ARG A O 1
ATOM 663 N N . GLU A 1 84 ? -15.571 7.879 16.329 1.00 93.88 84 GLU A N 1
ATOM 664 C CA . GLU A 1 84 ? -16.544 8.983 16.343 1.00 93.88 84 GLU A CA 1
ATOM 665 C C . GLU A 1 84 ? -17.986 8.474 16.297 1.00 93.88 84 GLU A C 1
ATOM 667 O O . GLU A 1 84 ? -18.835 8.940 17.061 1.00 93.88 84 GLU A O 1
ATOM 672 N N . TYR A 1 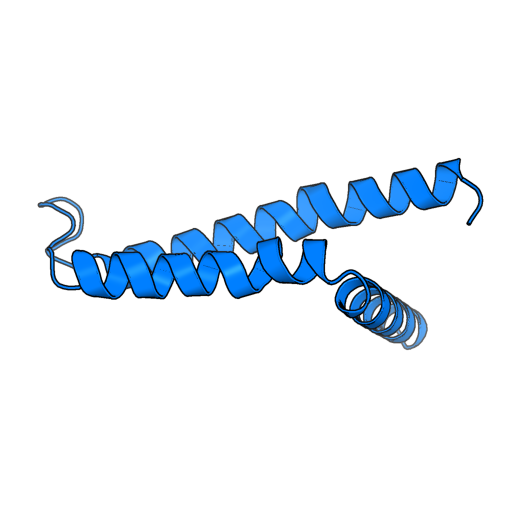85 ? -18.250 7.466 15.463 1.00 91.69 85 TYR A N 1
ATOM 673 C CA . TYR A 1 85 ? -19.566 6.838 15.353 1.00 91.69 85 TYR A CA 1
ATOM 674 C C . TYR A 1 85 ? -19.922 5.940 16.549 1.00 91.69 85 TYR A C 1
ATOM 676 O O . TYR A 1 85 ? -21.072 5.513 16.659 1.00 91.69 85 TYR A O 1
ATOM 684 N N . LYS A 1 86 ? -18.978 5.707 17.476 1.00 80.88 86 LYS A N 1
ATOM 685 C CA . LYS A 1 86 ? -19.102 4.784 18.621 1.00 80.88 86 LYS A CA 1
ATOM 686 C C . LYS A 1 86 ? -19.420 3.345 18.191 1.00 80.88 86 LYS A C 1
ATOM 688 O O . LYS A 1 86 ? -20.165 2.651 18.887 1.00 80.88 86 LYS A O 1
ATOM 693 N N . VAL A 1 87 ? -18.876 2.933 17.046 1.00 63.09 87 VAL A N 1
ATOM 694 C CA . VAL A 1 87 ? -19.001 1.577 16.489 1.00 63.09 87 VAL A CA 1
ATOM 695 C C . VAL A 1 87 ? -17.736 0.780 16.778 1.00 63.09 87 VAL A C 1
ATOM 697 O O . VAL A 1 87 ? -16.642 1.384 16.751 1.00 63.09 87 VAL A O 1
#